Protein AF-A0A173SAL1-F1 (afdb_monomer_lite)

InterPro domains:
  IPR046678 Protein of unknown function DUF6548 [PF20185] (1-150)

Secondary structure (DSSP, 8-state):
--HHHHHHHHHHHHHHHHT-TTTHHHHHHHHHH-TTHHHHSTTHHHHHHHHHHHHHHHHHHHHSTT--HHHH--HHHHHHHHHHHHHHHTT-SHHHHHHHHHHT---S---------SS-----------TTTHHHHHHHHHHHHHHHHHHHHHT-

Organism: NCBI:txid360807

Foldseek 3Di:
DCLVVLVVLQQVVQCQVQVDPSRLVVVLVVLVVDPCLCVQAPCSVVLSVLSVVSVVLVCCCVPPPPNDCVPPPDPVNSVVSVVQSVCVVVLNHSVSSNVVRVVVDPDDDDDDDDPDDPDDDDPPDPPPPPPPPVVVVVVVVVVVVVVVVVVVVVVD

pLDDT: mean 82.86, std 22.63, range [28.7, 98.69]

Sequence (156 aa):
MEFMNAYKHLEKLCGDILNDERRISAYIDEMAKISDGSTKVHNWDNDLKKLKHYRWIRNQIVHEPDCQEENICHPDDVAWLNNFYSRIMNQTDPLALYLKSSKVNPLTKTQKESNYSPQRKKIHHKTKRSANFTLFFIILIVLIFVLLIATFLFQK

Radius of gyration: 22.05 Å; chains: 1; bounding box: 65×47×50 Å

Structure (mmCIF, N/CA/C/O backbone):
data_AF-A0A173SAL1-F1
#
_entry.id   AF-A0A173SAL1-F1
#
loop_
_atom_site.group_PDB
_atom_site.id
_atom_site.type_symbol
_atom_site.label_atom_id
_atom_site.label_alt_id
_atom_site.label_comp_id
_atom_site.label_asym_id
_atom_site.label_entity_id
_atom_site.label_seq_id
_atom_site.pdbx_PDB_ins_code
_atom_site.Cartn_x
_atom_site.Cartn_y
_atom_site.Cartn_z
_atom_site.occupancy
_atom_site.B_iso_or_equiv
_atom_site.auth_seq_id
_atom_site.auth_comp_id
_atom_site.auth_asym_id
_atom_site.auth_atom_id
_atom_site.pdbx_PDB_model_num
ATOM 1 N N . MET A 1 1 ? -7.807 12.828 12.375 1.00 67.31 1 MET A N 1
ATOM 2 C CA . MET A 1 1 ? -6.613 12.411 11.596 1.00 67.31 1 MET A CA 1
ATOM 3 C C . MET A 1 1 ? -7.092 11.834 10.251 1.00 67.31 1 MET A C 1
ATOM 5 O O . MET A 1 1 ? -8.294 11.657 10.126 1.00 67.31 1 MET A O 1
ATOM 9 N N . GLU A 1 2 ? -6.249 11.634 9.222 1.00 93.25 2 GLU A N 1
ATOM 10 C CA . GLU A 1 2 ? -6.698 11.188 7.868 1.00 93.25 2 GLU A CA 1
ATOM 11 C C . GLU A 1 2 ? -6.045 9.874 7.380 1.00 93.25 2 GLU A C 1
ATOM 13 O O . GLU A 1 2 ? -5.957 9.599 6.177 1.00 93.25 2 GLU A O 1
ATOM 18 N N . PHE A 1 3 ? -5.572 9.039 8.305 1.00 96.81 3 PHE A N 1
ATOM 19 C CA . PHE A 1 3 ? -4.845 7.813 7.988 1.00 96.81 3 PHE A CA 1
ATOM 20 C C . PHE A 1 3 ? -5.694 6.826 7.189 1.00 96.81 3 PHE A C 1
ATOM 22 O O . PHE A 1 3 ? -5.251 6.363 6.135 1.00 96.81 3 PHE A O 1
ATOM 29 N N . MET A 1 4 ? -6.920 6.513 7.631 1.00 96.88 4 MET A N 1
ATOM 30 C CA . MET A 1 4 ? -7.734 5.515 6.923 1.00 96.88 4 MET A CA 1
ATOM 31 C C . MET A 1 4 ? -8.123 5.988 5.529 1.00 96.88 4 MET A C 1
ATOM 33 O O . MET A 1 4 ? -8.268 5.165 4.624 1.00 96.88 4 MET A O 1
ATOM 37 N N . ASN A 1 5 ? -8.283 7.297 5.336 1.00 97.19 5 ASN A N 1
ATOM 38 C CA . ASN A 1 5 ? -8.572 7.863 4.026 1.00 97.19 5 ASN A CA 1
ATOM 39 C C . ASN A 1 5 ? -7.379 7.683 3.071 1.00 97.19 5 ASN A C 1
ATOM 41 O O . ASN A 1 5 ? -7.526 7.089 2.000 1.00 97.19 5 ASN A O 1
ATOM 45 N N . ALA A 1 6 ? -6.178 8.092 3.497 1.00 98.06 6 ALA A N 1
ATOM 46 C CA . ALA A 1 6 ? -4.947 7.896 2.729 1.00 98.06 6 ALA A CA 1
ATOM 47 C C . ALA A 1 6 ? -4.673 6.406 2.450 1.00 98.06 6 ALA A C 1
ATOM 49 O O . ALA A 1 6 ? -4.352 6.021 1.322 1.00 98.06 6 ALA A O 1
ATOM 50 N N . TYR A 1 7 ? -4.882 5.542 3.450 1.00 98.25 7 TYR A N 1
ATOM 51 C CA . TYR A 1 7 ? -4.727 4.098 3.306 1.00 98.25 7 TYR A CA 1
ATOM 52 C C . TYR A 1 7 ? -5.702 3.525 2.275 1.00 98.25 7 TYR A C 1
ATOM 54 O O . TYR A 1 7 ? -5.285 2.754 1.415 1.00 98.25 7 TYR A O 1
ATOM 62 N N . LYS A 1 8 ? -6.988 3.905 2.310 1.00 97.88 8 LYS A N 1
ATOM 63 C CA . LYS A 1 8 ? -7.999 3.444 1.340 1.00 97.88 8 LYS A CA 1
ATOM 64 C C . LYS A 1 8 ? -7.662 3.870 -0.087 1.00 97.88 8 LYS A C 1
ATOM 66 O O . LYS A 1 8 ? -7.853 3.078 -1.009 1.00 97.88 8 LYS A O 1
ATOM 71 N N . HIS A 1 9 ? -7.141 5.082 -0.280 1.00 98.19 9 HIS A N 1
ATOM 72 C CA . HIS A 1 9 ? -6.678 5.534 -1.594 1.00 98.19 9 HIS A CA 1
ATOM 73 C C . HIS A 1 9 ? -5.518 4.683 -2.114 1.00 98.19 9 HIS A C 1
ATOM 75 O O . HIS A 1 9 ? -5.569 4.214 -3.253 1.00 98.19 9 HIS A O 1
ATOM 81 N N . LEU A 1 10 ? -4.512 4.420 -1.273 1.00 98.50 10 LEU A N 1
ATOM 82 C CA . LEU A 1 10 ? -3.407 3.533 -1.629 1.00 98.50 10 LEU A CA 1
ATOM 83 C C . LEU A 1 10 ? -3.884 2.097 -1.889 1.00 98.50 10 LEU A C 1
ATOM 85 O O . LEU A 1 10 ? -3.482 1.480 -2.871 1.00 98.50 10 LEU A O 1
ATOM 89 N N . GLU A 1 11 ? -4.770 1.573 -1.043 1.00 98.00 11 GLU A N 1
ATOM 90 C CA . GLU A 1 11 ? -5.328 0.230 -1.172 1.00 98.00 11 GLU A CA 1
ATOM 91 C C . GLU A 1 11 ?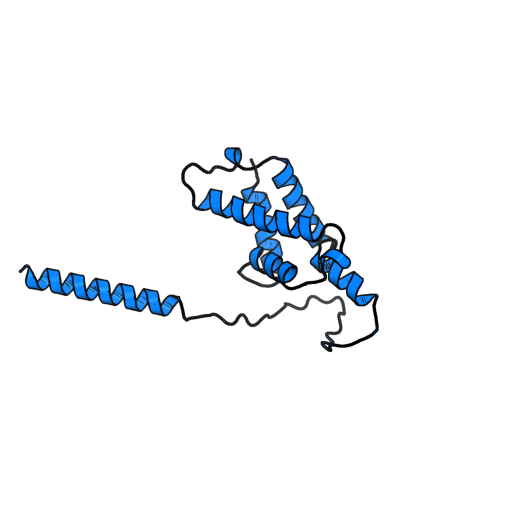 -6.063 0.075 -2.512 1.00 98.00 11 GLU A C 1
ATOM 93 O O . GLU A 1 11 ? -5.801 -0.870 -3.257 1.00 98.00 11 GLU A O 1
ATOM 98 N N . LYS A 1 12 ? -6.923 1.034 -2.864 1.00 98.12 12 LYS A N 1
ATOM 99 C CA . LYS A 1 12 ? -7.614 1.050 -4.156 1.00 98.12 12 LYS A CA 1
ATOM 100 C C . LYS A 1 12 ? -6.624 1.056 -5.323 1.00 98.12 12 LYS A C 1
ATOM 102 O O . LYS A 1 12 ? -6.744 0.209 -6.204 1.00 98.12 12 LYS A O 1
ATOM 107 N N . LEU A 1 13 ? -5.622 1.939 -5.294 1.00 98.06 13 LEU A N 1
ATOM 108 C CA . LEU A 1 13 ? -4.607 2.023 -6.347 1.00 98.06 13 LEU A CA 1
ATOM 109 C C . LEU A 1 13 ? -3.856 0.695 -6.523 1.00 98.06 13 LEU A C 1
ATOM 111 O O . LEU A 1 13 ? -3.721 0.216 -7.646 1.00 98.06 13 LEU A O 1
ATOM 115 N N . CYS A 1 14 ? -3.417 0.064 -5.431 1.00 97.50 14 CYS A N 1
ATOM 116 C CA . CYS A 1 14 ? -2.764 -1.246 -5.479 1.00 97.50 14 CYS A CA 1
ATOM 117 C C . CYS A 1 14 ? -3.666 -2.323 -6.105 1.00 97.50 14 CYS A C 1
ATOM 119 O O . CYS A 1 14 ? -3.189 -3.158 -6.873 1.00 97.50 14 CYS A O 1
ATOM 121 N N . GLY A 1 15 ? -4.967 -2.296 -5.800 1.00 94.75 15 GLY A N 1
ATOM 122 C CA . GLY A 1 15 ? -5.952 -3.172 -6.435 1.00 94.75 15 GLY A CA 1
ATOM 123 C C . GLY A 1 15 ? -6.063 -2.947 -7.936 1.00 94.75 15 GLY A C 1
ATOM 124 O O . GLY A 1 15 ? -6.023 -3.907 -8.699 1.00 94.75 15 GLY A O 1
ATOM 125 N N . ASP A 1 16 ? -6.146 -1.686 -8.354 1.00 96.56 16 ASP A N 1
ATOM 126 C CA . ASP A 1 16 ? -6.320 -1.307 -9.755 1.00 96.56 16 ASP A CA 1
ATOM 127 C C . ASP A 1 16 ? -5.084 -1.658 -10.605 1.00 96.56 16 ASP A C 1
ATOM 129 O O . ASP A 1 16 ? -5.225 -2.186 -11.711 1.00 96.56 16 ASP A O 1
ATOM 133 N N . ILE A 1 17 ? -3.867 -1.411 -10.100 1.00 96.00 17 ILE A N 1
ATOM 134 C CA . ILE A 1 17 ? -2.626 -1.674 -10.856 1.00 96.00 17 ILE A CA 1
ATOM 135 C C . ILE A 1 17 ? -2.295 -3.168 -10.956 1.00 96.00 17 ILE A C 1
ATOM 137 O O . ILE A 1 17 ? -1.751 -3.598 -11.973 1.00 96.00 17 ILE A O 1
ATOM 141 N N . LEU A 1 18 ? -2.611 -3.960 -9.924 1.00 93.69 18 LEU A N 1
ATOM 142 C CA . LEU A 1 18 ? -2.353 -5.407 -9.907 1.00 93.69 18 LEU A CA 1
ATOM 143 C C . LEU A 1 18 ? -3.540 -6.223 -10.425 1.00 93.69 18 LEU A C 1
ATOM 145 O O . LEU A 1 18 ? -3.379 -7.408 -10.718 1.00 93.69 18 LEU A O 1
ATOM 149 N N . ASN A 1 19 ? -4.715 -5.596 -10.546 1.00 95.00 19 ASN A N 1
ATOM 150 C CA . ASN A 1 19 ? -5.990 -6.259 -10.799 1.00 95.00 19 ASN A CA 1
ATOM 151 C C . ASN A 1 19 ? -6.233 -7.423 -9.812 1.00 95.00 19 ASN A C 1
ATOM 153 O O . ASN A 1 19 ? -6.581 -8.536 -10.210 1.00 95.00 19 ASN A O 1
ATOM 157 N N . ASP A 1 20 ? -5.996 -7.170 -8.519 1.00 94.62 20 ASP A N 1
ATOM 158 C CA . ASP A 1 20 ? -6.111 -8.151 -7.431 1.00 94.62 20 ASP A CA 1
ATOM 159 C C . ASP A 1 20 ? -6.960 -7.581 -6.279 1.00 94.62 20 ASP A C 1
ATOM 161 O O . ASP A 1 20 ? -6.658 -6.528 -5.712 1.00 94.62 20 ASP A O 1
ATOM 165 N N . GLU A 1 21 ? -8.021 -8.298 -5.900 1.00 94.62 21 GLU A N 1
ATOM 166 C CA . GLU A 1 21 ? -8.955 -7.910 -4.830 1.00 94.62 21 GLU A CA 1
ATOM 167 C C . GLU A 1 21 ? -8.312 -7.864 -3.438 1.00 94.62 21 GLU A C 1
ATOM 169 O O . GLU A 1 21 ? -8.833 -7.208 -2.536 1.00 94.62 21 GLU A O 1
ATOM 174 N N . ARG A 1 22 ? -7.158 -8.516 -3.251 1.00 95.62 22 ARG A N 1
ATOM 175 C CA . ARG A 1 22 ? -6.363 -8.424 -2.017 1.00 95.62 22 ARG A CA 1
ATOM 176 C C . ARG A 1 22 ? -5.611 -7.090 -1.923 1.00 95.62 22 ARG A C 1
ATOM 178 O O . ARG A 1 22 ? -5.081 -6.765 -0.857 1.00 95.62 22 ARG A O 1
ATOM 185 N N . ARG A 1 23 ? -5.582 -6.308 -3.012 1.00 97.38 23 ARG A N 1
ATOM 186 C CA . ARG A 1 23 ? -5.133 -4.910 -3.068 1.00 97.38 23 ARG A CA 1
ATOM 187 C C . ARG A 1 23 ? -3.723 -4.708 -2.507 1.00 97.38 23 ARG A C 1
ATOM 189 O O . ARG A 1 23 ? -2.772 -5.311 -2.992 1.00 97.38 23 ARG A O 1
ATOM 196 N N . ILE A 1 24 ? -3.563 -3.895 -1.461 1.00 97.81 24 ILE A N 1
ATOM 197 C CA . ILE A 1 24 ? -2.268 -3.652 -0.812 1.00 97.81 24 ILE A CA 1
ATOM 198 C C . ILE A 1 24 ? -1.623 -4.941 -0.285 1.00 97.81 24 ILE A C 1
ATOM 200 O O . ILE A 1 24 ? -0.401 -5.045 -0.276 1.00 97.81 24 ILE A O 1
ATOM 204 N N . SER A 1 25 ? -2.411 -5.960 0.085 1.00 98.25 25 SER A N 1
ATOM 205 C CA . SER A 1 25 ? -1.850 -7.263 0.458 1.00 98.25 25 SER A CA 1
ATOM 206 C C . SER A 1 25 ? -1.222 -7.974 -0.735 1.00 98.25 25 SER A C 1
ATOM 208 O O . SER A 1 25 ? -0.161 -8.560 -0.575 1.00 98.25 25 SER A O 1
ATOM 210 N N . ALA A 1 26 ? -1.814 -7.871 -1.930 1.00 98.12 26 ALA A N 1
ATOM 211 C CA . ALA A 1 26 ? -1.189 -8.393 -3.142 1.00 98.12 26 ALA A CA 1
ATOM 212 C C . ALA A 1 26 ? 0.127 -7.664 -3.442 1.00 98.12 26 ALA A C 1
ATOM 214 O O . ALA A 1 26 ? 1.122 -8.309 -3.743 1.00 98.12 26 ALA A O 1
ATOM 215 N N . TYR A 1 27 ? 0.162 -6.340 -3.270 1.00 98.56 27 TYR A N 1
ATOM 216 C CA . TYR A 1 27 ? 1.387 -5.556 -3.453 1.00 98.56 27 TYR A CA 1
ATOM 217 C C . TYR A 1 27 ? 2.497 -5.976 -2.473 1.00 98.56 27 TYR A C 1
ATOM 219 O O . TYR A 1 27 ? 3.635 -6.208 -2.881 1.00 98.56 27 TYR A O 1
ATOM 227 N N . ILE A 1 28 ? 2.159 -6.137 -1.187 1.00 98.69 28 ILE A N 1
ATOM 228 C CA . ILE A 1 28 ? 3.080 -6.651 -0.159 1.00 98.69 28 ILE A CA 1
ATOM 229 C C . ILE A 1 28 ? 3.593 -8.045 -0.533 1.00 98.69 28 ILE A C 1
ATOM 231 O O . ILE A 1 28 ? 4.783 -8.310 -0.370 1.00 98.69 28 ILE A O 1
ATOM 235 N N . ASP A 1 29 ? 2.723 -8.928 -1.026 1.00 98.50 29 ASP A N 1
ATOM 236 C CA . ASP A 1 29 ? 3.108 -10.282 -1.427 1.00 98.50 29 ASP A CA 1
ATOM 237 C C . ASP A 1 29 ? 4.059 -10.270 -2.630 1.00 98.50 29 ASP A C 1
ATOM 239 O O . ASP A 1 29 ? 5.032 -11.019 -2.633 1.00 98.50 29 ASP A O 1
ATOM 243 N N . GLU A 1 30 ? 3.821 -9.423 -3.636 1.00 98.19 30 GLU A N 1
ATOM 244 C CA . GLU A 1 30 ? 4.730 -9.278 -4.781 1.00 98.19 30 GLU A CA 1
ATOM 245 C C . GLU A 1 30 ? 6.114 -8.784 -4.344 1.00 98.19 30 GLU A C 1
ATOM 247 O O . GLU A 1 30 ? 7.121 -9.354 -4.761 1.00 98.19 30 GLU A O 1
ATOM 252 N N . MET A 1 31 ? 6.187 -7.804 -3.435 1.00 98.25 31 MET A N 1
ATOM 253 C CA . MET A 1 31 ? 7.468 -7.403 -2.843 1.00 98.25 31 MET A CA 1
ATOM 254 C C . MET A 1 31 ? 8.111 -8.545 -2.041 1.00 98.25 31 MET A C 1
ATOM 256 O O . MET A 1 31 ? 9.305 -8.798 -2.149 1.00 98.25 31 MET A O 1
ATOM 260 N N . ALA A 1 32 ? 7.338 -9.271 -1.234 1.00 97.56 32 ALA A N 1
ATOM 261 C CA . ALA A 1 32 ? 7.874 -10.336 -0.388 1.00 97.56 32 ALA A CA 1
ATOM 262 C C . ALA A 1 32 ? 8.384 -11.556 -1.181 1.00 97.56 32 ALA A C 1
ATOM 264 O O . ALA A 1 32 ? 9.236 -12.287 -0.682 1.00 97.56 32 ALA A O 1
ATOM 265 N N . LYS A 1 33 ? 7.882 -11.786 -2.401 1.00 97.19 33 LYS A N 1
ATOM 266 C CA . LYS A 1 33 ? 8.338 -12.871 -3.291 1.00 97.19 33 LYS A CA 1
ATOM 267 C C . LYS A 1 33 ? 9.718 -12.620 -3.899 1.00 97.19 33 LYS A C 1
ATOM 269 O O . LYS A 1 33 ? 10.354 -13.567 -4.355 1.00 97.19 33 LYS A O 1
ATOM 274 N N . ILE A 1 34 ? 10.164 -11.368 -3.949 1.00 96.56 34 ILE A N 1
ATOM 275 C CA . ILE A 1 34 ? 11.418 -10.979 -4.593 1.00 96.56 34 ILE A CA 1
ATOM 276 C C . ILE A 1 34 ? 12.534 -10.997 -3.544 1.00 96.56 34 ILE A C 1
ATOM 278 O O . ILE A 1 34 ? 12.663 -10.085 -2.728 1.00 96.56 34 ILE A O 1
ATOM 282 N N . SER A 1 35 ? 13.350 -12.051 -3.567 1.00 94.31 35 SER A N 1
ATOM 283 C CA . SER A 1 35 ? 14.394 -12.292 -2.560 1.00 94.31 35 SER A CA 1
ATOM 284 C C . SER A 1 35 ? 15.575 -11.323 -2.635 1.00 94.31 35 SER A C 1
ATOM 286 O O . SER A 1 35 ? 16.228 -11.077 -1.628 1.00 94.31 35 SER A O 1
ATOM 288 N N . ASP A 1 36 ? 15.867 -10.776 -3.814 1.00 95.19 36 ASP A N 1
ATOM 289 C CA . ASP A 1 36 ? 16.983 -9.859 -4.072 1.00 95.19 36 ASP A CA 1
ATOM 290 C C . ASP A 1 36 ? 16.520 -8.396 -4.226 1.00 95.19 36 ASP A C 1
ATOM 292 O O . ASP A 1 36 ? 17.214 -7.566 -4.808 1.00 95.19 36 ASP A O 1
ATOM 296 N N . GLY A 1 37 ? 15.331 -8.055 -3.721 1.00 96.19 37 GLY A N 1
ATOM 297 C CA . GLY A 1 37 ? 14.768 -6.711 -3.862 1.00 96.19 37 GLY A CA 1
ATOM 298 C C . GLY A 1 37 ? 15.632 -5.635 -3.202 1.00 96.19 37 GLY A C 1
ATOM 299 O O . GLY A 1 37 ? 15.917 -4.602 -3.811 1.00 96.19 37 GLY A O 1
ATOM 300 N N . SER A 1 38 ? 16.129 -5.916 -1.996 1.00 96.50 38 SER A N 1
ATOM 301 C CA . SER A 1 38 ? 16.968 -5.002 -1.213 1.00 96.50 38 SER A CA 1
ATOM 302 C C . SER A 1 38 ? 18.362 -4.774 -1.792 1.00 96.50 38 SER A C 1
ATOM 304 O O . SER A 1 38 ? 18.961 -3.733 -1.535 1.00 96.50 38 SER A O 1
ATOM 306 N N . THR A 1 39 ? 18.870 -5.693 -2.618 1.00 96.31 39 THR A N 1
ATOM 307 C CA . THR A 1 39 ? 20.167 -5.518 -3.288 1.00 96.31 39 THR A CA 1
ATOM 308 C C . THR A 1 39 ? 20.056 -4.633 -4.528 1.00 96.31 39 THR A C 1
ATOM 310 O O . THR A 1 39 ? 21.030 -3.990 -4.914 1.00 96.31 39 THR A O 1
ATOM 313 N N . LYS A 1 40 ? 18.870 -4.572 -5.150 1.00 95.06 40 LYS A N 1
ATOM 314 C CA . LYS A 1 40 ? 18.631 -3.847 -6.407 1.00 95.06 40 LYS A CA 1
ATOM 315 C C . LYS A 1 40 ? 17.903 -2.519 -6.247 1.00 95.06 40 LYS A C 1
ATOM 317 O O . LYS A 1 40 ? 17.961 -1.689 -7.154 1.00 95.06 40 LYS A O 1
ATOM 322 N N . VAL A 1 41 ? 17.171 -2.329 -5.154 1.00 96.94 41 VAL A N 1
ATOM 323 C CA . VAL A 1 41 ? 16.354 -1.138 -4.923 1.00 96.94 41 VAL A CA 1
ATOM 324 C C . VAL A 1 41 ? 16.613 -0.610 -3.525 1.00 96.94 41 VAL A C 1
ATOM 326 O O . VAL A 1 41 ? 16.407 -1.293 -2.522 1.00 96.94 41 VAL A O 1
ATOM 329 N N . HIS A 1 42 ? 17.032 0.650 -3.462 1.00 95.81 42 HIS A N 1
ATOM 330 C CA . HIS A 1 42 ? 17.221 1.337 -2.196 1.00 95.81 42 HIS A CA 1
ATOM 331 C C . HIS A 1 42 ? 15.908 1.402 -1.397 1.00 95.81 42 HIS A C 1
ATOM 333 O O . HIS A 1 42 ? 14.837 1.613 -1.964 1.00 95.81 42 HIS A O 1
ATOM 339 N N . ASN A 1 43 ? 16.006 1.260 -0.072 1.00 96.75 43 ASN A N 1
ATOM 340 C CA . ASN A 1 43 ? 14.890 1.358 0.876 1.00 96.75 43 ASN A CA 1
ATOM 341 C C . ASN A 1 43 ? 13.795 0.273 0.738 1.00 96.75 43 ASN A C 1
ATOM 343 O O . ASN A 1 43 ? 12.749 0.385 1.376 1.00 96.75 43 ASN A O 1
ATOM 347 N N . TRP A 1 44 ? 14.040 -0.796 -0.031 1.00 98.44 44 TRP A N 1
ATOM 348 C CA . TRP A 1 44 ? 13.093 -1.901 -0.244 1.00 98.44 44 TRP A CA 1
ATOM 349 C C . TRP A 1 44 ? 12.500 -2.463 1.055 1.00 98.44 44 TRP A C 1
ATOM 351 O O . TRP A 1 44 ? 11.281 -2.529 1.213 1.00 98.44 44 TRP A O 1
ATOM 361 N N . ASP A 1 45 ? 13.362 -2.843 2.003 1.00 98.25 45 ASP A N 1
ATOM 362 C CA . ASP A 1 45 ? 12.941 -3.495 3.247 1.00 98.25 45 ASP A CA 1
ATOM 363 C C . ASP A 1 45 ? 12.153 -2.553 4.154 1.00 98.25 45 ASP A C 1
ATOM 365 O O . ASP A 1 45 ? 11.195 -2.965 4.808 1.00 98.25 45 ASP A O 1
ATOM 369 N N . ASN A 1 46 ? 12.530 -1.275 4.177 1.00 98.38 46 ASN A N 1
ATOM 370 C CA . ASN A 1 46 ? 11.820 -0.261 4.942 1.00 98.38 46 ASN A CA 1
ATOM 371 C C . ASN A 1 46 ? 10.428 -0.008 4.353 1.00 98.38 46 ASN A C 1
ATOM 373 O O . ASN A 1 46 ? 9.452 0.010 5.101 1.00 98.38 46 ASN A O 1
ATOM 377 N N . ASP A 1 47 ? 10.318 0.097 3.024 1.00 98.56 47 ASP A N 1
ATOM 378 C CA . ASP A 1 47 ? 9.025 0.225 2.350 1.00 98.56 47 ASP A CA 1
ATOM 379 C C . ASP A 1 47 ? 8.134 -0.993 2.637 1.00 98.56 47 ASP A C 1
ATOM 381 O O . ASP A 1 47 ? 6.983 -0.843 3.053 1.00 98.56 47 ASP A O 1
ATOM 385 N N . LEU A 1 48 ? 8.679 -2.209 2.526 1.00 98.69 48 LEU A N 1
ATOM 386 C CA . LEU A 1 48 ? 7.950 -3.438 2.844 1.00 98.69 48 LEU A CA 1
ATOM 387 C C . LEU A 1 48 ? 7.505 -3.487 4.314 1.00 98.69 48 LEU A C 1
ATOM 389 O O . LEU A 1 48 ? 6.371 -3.876 4.614 1.00 98.69 48 LEU A O 1
ATOM 393 N N . LYS A 1 49 ? 8.384 -3.096 5.243 1.00 98.56 49 LYS A N 1
ATOM 394 C CA . LYS A 1 49 ? 8.090 -3.046 6.680 1.00 98.56 49 LYS A CA 1
ATOM 395 C C . LYS A 1 49 ? 6.978 -2.042 6.976 1.00 98.56 49 LYS A C 1
ATOM 397 O O . LYS A 1 49 ? 6.043 -2.383 7.698 1.00 98.56 49 LYS A O 1
ATOM 402 N N . LYS A 1 50 ? 7.046 -0.844 6.390 1.00 98.50 50 LYS A N 1
ATOM 403 C CA . LYS A 1 50 ? 6.027 0.202 6.525 1.00 98.50 50 LYS A CA 1
ATOM 404 C C . LYS A 1 50 ? 4.679 -0.249 5.968 1.00 98.50 50 LYS A C 1
ATOM 406 O O . LYS A 1 50 ? 3.686 -0.154 6.679 1.00 98.50 50 LYS A O 1
ATOM 411 N N . LEU A 1 51 ? 4.631 -0.862 4.783 1.00 98.69 51 LEU A N 1
ATOM 412 C CA . LEU A 1 51 ? 3.383 -1.408 4.229 1.00 98.69 51 LEU A CA 1
ATOM 413 C C 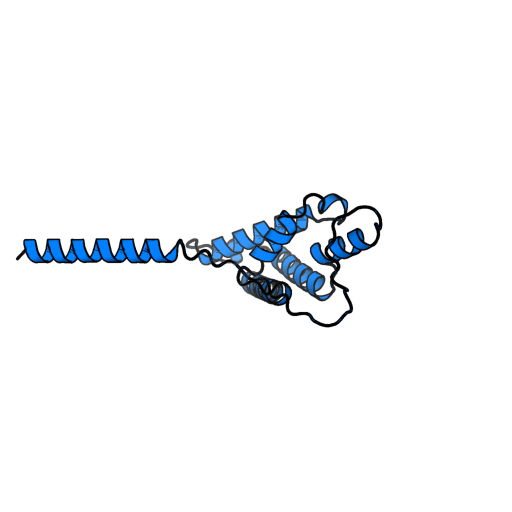. LEU A 1 51 ? 2.746 -2.473 5.135 1.00 98.69 51 LEU A C 1
ATOM 415 O O . LEU A 1 51 ? 1.539 -2.439 5.384 1.00 98.69 51 LEU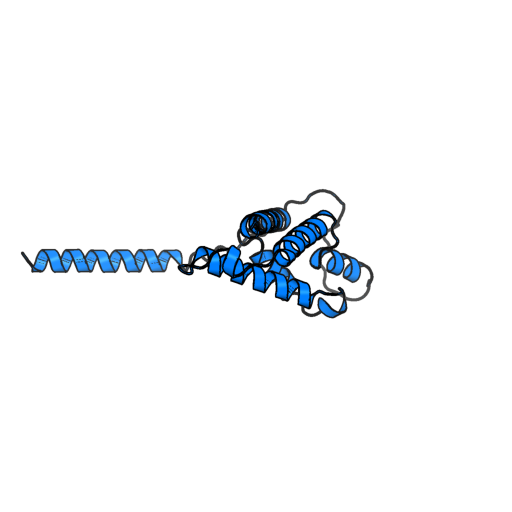 A O 1
ATOM 419 N N . LYS A 1 52 ? 3.548 -3.410 5.660 1.00 98.62 52 LYS A N 1
ATOM 420 C CA . LYS A 1 52 ? 3.068 -4.426 6.614 1.00 98.62 52 LYS A CA 1
ATOM 421 C C . LYS A 1 52 ? 2.532 -3.783 7.892 1.00 98.62 52 LYS A C 1
ATOM 423 O O . LYS A 1 52 ? 1.467 -4.178 8.361 1.00 98.62 52 LYS A O 1
ATOM 428 N N . HIS A 1 53 ? 3.248 -2.793 8.418 1.00 98.44 53 HIS A N 1
ATOM 429 C CA . HIS A 1 53 ? 2.845 -2.054 9.607 1.00 98.44 53 HIS A CA 1
ATOM 430 C C . HIS A 1 53 ? 1.536 -1.286 9.389 1.00 98.44 53 HIS A C 1
ATOM 432 O O . HIS A 1 53 ? 0.623 -1.420 10.192 1.00 98.44 53 HIS A O 1
ATOM 438 N N . TYR A 1 54 ? 1.374 -0.583 8.268 1.00 98.38 54 TYR A N 1
ATOM 439 C CA . TYR A 1 54 ? 0.138 0.147 7.976 1.00 98.38 54 TYR A CA 1
ATOM 440 C C . TYR A 1 54 ? -1.055 -0.766 7.721 1.00 98.38 54 TYR A C 1
ATOM 442 O O . TYR A 1 54 ? -2.172 -0.441 8.117 1.00 98.38 54 TYR A O 1
ATOM 450 N N . ARG A 1 55 ? -0.836 -1.950 7.136 1.00 98.31 55 ARG A N 1
ATOM 451 C CA . ARG A 1 55 ? -1.873 -2.989 7.088 1.00 98.31 55 ARG A CA 1
ATOM 452 C C . ARG A 1 55 ? -2.273 -3.460 8.485 1.00 98.31 55 ARG A C 1
ATOM 454 O O . ARG A 1 55 ? -3.456 -3.668 8.728 1.00 98.31 55 ARG A O 1
ATOM 461 N N . TRP A 1 56 ? -1.311 -3.617 9.392 1.00 97.62 56 TRP A N 1
ATOM 462 C CA . TRP A 1 56 ? -1.600 -3.945 10.785 1.00 97.62 56 TRP A CA 1
ATOM 463 C C . TRP A 1 56 ? -2.382 -2.820 11.484 1.00 97.62 56 TRP A C 1
ATOM 465 O O . TRP A 1 56 ? -3.440 -3.113 12.026 1.00 97.62 56 TRP A O 1
ATOM 475 N N . ILE A 1 57 ? -1.962 -1.553 11.367 1.00 96.38 57 ILE A N 1
ATOM 476 C CA . ILE A 1 57 ? -2.686 -0.383 11.908 1.00 96.38 57 ILE A CA 1
ATOM 477 C C . ILE A 1 57 ? -4.133 -0.361 11.407 1.00 96.38 57 ILE A C 1
ATOM 479 O O . ILE A 1 57 ? -5.065 -0.288 12.203 1.00 96.38 57 ILE A O 1
ATOM 483 N N . ARG A 1 58 ? -4.343 -0.510 10.092 1.00 96.81 58 ARG A N 1
ATOM 484 C CA . ARG A 1 58 ? -5.689 -0.574 9.509 1.00 96.81 58 ARG A CA 1
ATOM 485 C C . ARG A 1 58 ? -6.527 -1.696 10.123 1.00 96.81 58 ARG A C 1
ATOM 487 O O . ARG A 1 58 ? -7.720 -1.515 10.333 1.00 96.81 58 ARG A O 1
ATOM 494 N N . ASN A 1 59 ? -5.932 -2.858 10.382 1.00 96.25 59 ASN A N 1
ATOM 495 C CA . ASN A 1 59 ? -6.646 -3.965 11.012 1.00 96.25 59 ASN A CA 1
ATOM 496 C C . ASN A 1 59 ? -6.988 -3.666 12.475 1.00 96.25 59 ASN A C 1
ATOM 498 O O . ASN A 1 59 ? -8.073 -4.037 12.903 1.00 96.25 59 ASN A O 1
ATOM 502 N N . GLN A 1 60 ? -6.107 -2.988 13.213 1.00 96.25 60 GLN A N 1
ATOM 503 C CA . GLN A 1 60 ? -6.385 -2.566 14.587 1.00 96.25 60 GLN A CA 1
ATOM 504 C C . GLN A 1 60 ? -7.579 -1.610 14.636 1.00 96.25 60 GLN A C 1
ATOM 506 O O . GLN A 1 60 ? -8.541 -1.895 15.334 1.00 96.25 60 GLN A O 1
ATOM 511 N N . ILE A 1 61 ? -7.590 -0.568 13.798 1.00 94.25 61 ILE A N 1
ATOM 512 C CA . ILE A 1 61 ? -8.698 0.407 13.742 1.00 94.25 61 ILE A CA 1
ATOM 513 C C . ILE A 1 61 ? -10.036 -0.268 13.414 1.00 94.25 61 ILE A C 1
ATOM 515 O O . ILE A 1 61 ? -11.087 0.131 13.903 1.00 94.25 61 ILE A O 1
ATOM 519 N N . VAL A 1 62 ? -10.019 -1.277 12.540 1.00 93.81 62 VAL A N 1
ATOM 520 C CA . VAL A 1 62 ? -11.246 -1.937 12.074 1.00 93.81 62 VAL A CA 1
ATOM 521 C C . VAL A 1 62 ? -11.778 -2.972 13.068 1.00 93.81 62 VAL A C 1
ATOM 523 O O . VAL A 1 62 ? -12.985 -3.208 13.087 1.00 93.81 62 VAL A O 1
ATOM 526 N N . HIS A 1 63 ? -10.911 -3.629 13.838 1.00 92.81 63 HIS A N 1
ATOM 527 C CA . HIS A 1 63 ? -11.291 -4.811 14.616 1.00 92.81 63 HIS A CA 1
ATOM 528 C C . HIS A 1 63 ? -11.172 -4.646 16.130 1.00 92.81 63 HIS A C 1
ATOM 530 O O . HIS A 1 63 ? -11.904 -5.327 16.843 1.00 92.81 63 HIS A O 1
ATOM 536 N N . GLU A 1 64 ? -10.286 -3.780 16.621 1.00 92.94 64 GLU A N 1
ATOM 537 C CA . GLU A 1 64 ? -10.072 -3.618 18.057 1.00 92.94 64 GLU A CA 1
ATOM 538 C C . GLU A 1 64 ? -10.995 -2.536 18.640 1.00 92.94 64 GLU A C 1
ATOM 540 O O . GLU A 1 64 ? -11.056 -1.423 18.102 1.00 92.94 64 GLU A O 1
ATOM 545 N N . PRO A 1 65 ? -11.697 -2.819 19.754 1.00 87.81 65 PRO A N 1
ATOM 546 C CA . PRO A 1 65 ? -12.438 -1.807 20.499 1.00 87.81 65 PRO A CA 1
ATOM 547 C C . PRO A 1 65 ? -11.526 -0.645 20.917 1.00 87.81 65 PRO A C 1
ATOM 549 O O . PRO A 1 65 ? -10.350 -0.845 21.212 1.00 87.81 65 PRO A O 1
ATOM 552 N N . ASP A 1 66 ? -12.066 0.576 20.930 1.00 87.38 66 ASP A N 1
ATOM 553 C CA . ASP A 1 66 ? -11.378 1.805 21.370 1.00 87.38 66 ASP A CA 1
ATOM 554 C C . ASP A 1 66 ? -10.112 2.195 20.572 1.00 87.38 66 ASP A C 1
ATOM 556 O O . ASP A 1 66 ? -9.432 3.181 20.877 1.00 87.38 66 ASP A O 1
ATOM 560 N N . CYS A 1 67 ? -9.822 1.481 19.482 1.00 89.44 67 CYS A N 1
ATOM 561 C CA . CYS A 1 67 ? -8.693 1.754 18.607 1.00 89.44 67 CYS A CA 1
ATOM 562 C C . CYS A 1 67 ? -9.080 2.776 17.528 1.00 89.44 67 CYS A C 1
ATOM 564 O O . CYS A 1 67 ? -9.632 2.433 16.486 1.00 89.44 67 CYS A O 1
ATOM 566 N N . GLN A 1 68 ? -8.817 4.056 17.796 1.00 89.44 68 GLN A N 1
ATOM 567 C CA . GLN A 1 68 ? -9.071 5.153 16.857 1.00 89.44 68 GLN A CA 1
ATOM 568 C C . GLN A 1 68 ? -7.779 5.623 16.186 1.00 89.44 68 GLN A C 1
ATOM 570 O O . GLN A 1 68 ? -6.686 5.453 16.735 1.00 89.44 68 GLN A O 1
ATOM 575 N N . GLU A 1 69 ? -7.902 6.243 15.007 1.00 90.19 69 GLU A N 1
ATOM 576 C CA . GLU A 1 69 ? -6.760 6.782 14.254 1.00 90.19 69 GLU A CA 1
ATOM 577 C C . GLU A 1 69 ? -5.901 7.708 15.117 1.00 90.19 69 GLU A C 1
ATOM 579 O O . GLU A 1 69 ? -4.676 7.623 15.084 1.00 90.19 69 GLU A O 1
ATOM 584 N N . GLU A 1 70 ? -6.551 8.531 15.939 1.00 89.81 70 GLU A N 1
ATOM 585 C CA . GLU A 1 70 ? -5.921 9.523 16.805 1.00 89.81 70 GLU A CA 1
ATOM 586 C C . GLU A 1 70 ? -4.970 8.923 17.845 1.00 89.81 70 GLU A C 1
ATOM 588 O O . GLU A 1 70 ? -4.056 9.608 18.299 1.00 89.81 70 GLU A O 1
ATOM 593 N N . ASN A 1 71 ? -5.168 7.653 18.202 1.00 88.94 71 ASN A N 1
ATOM 594 C CA . ASN A 1 71 ? -4.419 6.994 19.267 1.00 88.94 71 ASN A CA 1
ATOM 595 C C . ASN A 1 71 ? -3.181 6.251 18.751 1.00 88.94 71 ASN A C 1
ATOM 597 O O . ASN A 1 71 ? -2.255 6.004 19.521 1.00 88.94 71 ASN A O 1
ATOM 601 N N . ILE A 1 72 ? -3.170 5.847 17.476 1.00 91.69 72 ILE A N 1
ATOM 602 C CA . ILE A 1 72 ? -2.171 4.901 16.946 1.00 91.69 72 ILE A CA 1
ATOM 603 C C . ILE A 1 72 ? -1.460 5.377 15.677 1.00 91.69 72 ILE A C 1
ATOM 605 O O . ILE A 1 72 ? -0.516 4.722 15.238 1.00 91.69 72 ILE A O 1
ATOM 609 N N . CYS A 1 73 ? -1.914 6.474 15.067 1.00 92.94 73 CYS A N 1
ATOM 610 C CA . CYS A 1 73 ? -1.316 7.038 13.860 1.00 92.94 73 CYS A CA 1
ATOM 611 C C . CYS A 1 73 ? -0.605 8.358 14.176 1.00 92.94 73 CYS A C 1
ATOM 613 O O . CYS A 1 73 ? -1.037 9.131 15.029 1.00 92.94 73 CYS A O 1
ATOM 615 N N . HIS A 1 74 ? 0.467 8.646 13.441 1.00 93.19 74 HIS A N 1
ATOM 616 C CA . HIS A 1 74 ? 1.144 9.940 13.441 1.00 93.19 74 HIS A CA 1
ATOM 617 C C . HIS A 1 74 ? 0.886 10.673 12.109 1.00 93.19 74 HIS A C 1
ATOM 619 O O . HIS A 1 74 ? 0.713 10.019 11.075 1.00 93.19 74 HIS A O 1
ATOM 625 N N . PRO A 1 75 ? 0.909 12.020 12.058 1.00 93.06 75 PRO A N 1
ATOM 626 C CA . PRO A 1 75 ? 0.844 12.758 10.792 1.00 93.06 75 PRO A CA 1
ATOM 627 C C . PRO A 1 75 ? 1.859 12.286 9.734 1.00 93.06 75 PRO A C 1
ATOM 629 O O . PRO A 1 75 ? 1.542 12.246 8.543 1.00 93.06 75 PRO A O 1
ATOM 632 N N . ASP A 1 76 ? 3.042 11.843 10.166 1.00 96.12 76 ASP A N 1
ATOM 633 C CA . ASP A 1 76 ? 4.072 11.290 9.274 1.00 96.12 76 ASP A CA 1
ATOM 634 C C . ASP A 1 76 ? 3.640 9.991 8.583 1.00 96.12 76 ASP A C 1
ATOM 636 O O . ASP A 1 76 ? 4.116 9.687 7.490 1.00 96.12 76 ASP A O 1
ATOM 640 N N . ASP A 1 77 ? 2.719 9.227 9.174 1.00 97.12 77 ASP A N 1
ATOM 641 C CA . ASP A 1 77 ? 2.189 8.010 8.559 1.00 97.12 77 ASP A CA 1
ATOM 642 C C . ASP A 1 77 ? 1.290 8.338 7.369 1.00 97.12 77 ASP A C 1
ATOM 644 O O . ASP A 1 77 ? 1.385 7.705 6.315 1.00 97.12 77 ASP A O 1
ATOM 648 N N . VAL A 1 78 ? 0.468 9.382 7.503 1.00 97.19 78 VAL A N 1
ATOM 649 C CA . VAL A 1 78 ? -0.357 9.909 6.408 1.00 97.19 78 VAL A CA 1
ATOM 650 C C . VAL A 1 78 ? 0.539 10.448 5.292 1.00 97.19 78 VAL A C 1
ATOM 652 O O . VAL A 1 78 ? 0.335 10.130 4.118 1.00 97.19 78 VAL A O 1
ATOM 655 N N . ALA A 1 79 ? 1.574 11.215 5.653 1.00 97.75 79 ALA A N 1
ATOM 656 C CA . ALA A 1 79 ? 2.551 11.732 4.699 1.00 97.75 79 ALA A CA 1
ATOM 657 C C . ALA A 1 79 ? 3.278 10.598 3.959 1.00 97.75 79 ALA A C 1
ATOM 659 O O . ALA A 1 79 ? 3.433 10.658 2.736 1.00 97.75 79 ALA A O 1
ATOM 660 N N . TRP A 1 80 ? 3.661 9.535 4.672 1.00 98.56 80 TRP A N 1
ATOM 661 C CA . TRP A 1 80 ? 4.294 8.364 4.075 1.00 98.56 80 TRP A CA 1
ATOM 662 C C . TRP A 1 80 ? 3.361 7.654 3.087 1.00 98.56 80 TRP A C 1
ATOM 664 O O . TRP A 1 80 ? 3.776 7.367 1.964 1.00 98.56 80 TRP A O 1
ATOM 674 N N . LEU A 1 81 ? 2.094 7.416 3.452 1.00 98.56 81 LEU A N 1
ATOM 675 C CA . LEU A 1 81 ? 1.110 6.767 2.573 1.00 98.56 81 LEU A CA 1
ATOM 676 C C . LEU A 1 81 ? 0.870 7.570 1.289 1.00 98.56 81 LEU A C 1
ATOM 678 O O . LEU A 1 81 ? 0.883 7.004 0.194 1.00 98.56 81 LEU A O 1
ATOM 682 N N . ASN A 1 82 ? 0.714 8.889 1.409 1.00 98.38 82 ASN A N 1
ATOM 683 C CA . ASN A 1 82 ? 0.528 9.785 0.266 1.00 98.38 82 ASN A CA 1
ATOM 684 C C . ASN A 1 82 ? 1.780 9.856 -0.623 1.00 98.38 82 ASN A C 1
ATOM 686 O O . ASN A 1 82 ? 1.683 9.881 -1.857 1.00 98.38 82 ASN A O 1
ATOM 690 N N . ASN A 1 83 ? 2.971 9.845 -0.019 1.00 98.56 83 ASN A N 1
ATOM 691 C CA . ASN A 1 83 ? 4.225 9.763 -0.760 1.00 98.56 83 ASN A CA 1
ATOM 692 C C . ASN A 1 83 ? 4.332 8.435 -1.522 1.00 98.56 83 ASN A C 1
ATOM 694 O O . ASN A 1 83 ? 4.645 8.440 -2.712 1.00 98.56 83 ASN A O 1
ATOM 698 N N . PHE A 1 84 ? 4.014 7.312 -0.875 1.00 98.69 84 PHE A N 1
ATOM 699 C CA . PHE A 1 84 ? 4.060 5.994 -1.500 1.00 98.69 84 PHE A CA 1
ATOM 700 C C . PHE A 1 84 ? 3.052 5.875 -2.652 1.00 98.69 84 PHE A C 1
ATOM 702 O O . PHE A 1 84 ? 3.406 5.412 -3.735 1.00 98.69 84 PHE A O 1
ATOM 709 N N . TYR A 1 85 ? 1.832 6.393 -2.470 1.00 98.62 85 TYR A N 1
ATOM 710 C CA . TYR A 1 85 ? 0.843 6.539 -3.543 1.00 98.62 85 TYR A CA 1
ATOM 711 C C . TYR A 1 85 ? 1.425 7.299 -4.744 1.00 98.62 85 TYR A C 1
ATOM 713 O O . TYR A 1 85 ? 1.360 6.836 -5.884 1.00 98.62 85 TYR A O 1
ATOM 721 N N . SER A 1 86 ? 2.053 8.450 -4.489 1.00 98.62 86 SER A N 1
ATOM 722 C CA . SER A 1 86 ? 2.662 9.276 -5.538 1.00 98.62 86 SER A CA 1
ATOM 723 C C . SER A 1 86 ? 3.814 8.555 -6.241 1.00 98.62 86 SER A C 1
ATOM 725 O O . SER A 1 86 ? 3.959 8.660 -7.457 1.00 98.62 86 SER A O 1
ATOM 727 N N . ARG A 1 87 ? 4.617 7.776 -5.505 1.00 98.56 87 ARG A N 1
ATOM 728 C CA . ARG A 1 87 ? 5.687 6.947 -6.077 1.00 98.56 87 ARG A CA 1
ATOM 729 C C . ARG A 1 87 ? 5.143 5.881 -7.024 1.00 98.56 87 ARG A C 1
ATOM 731 O O . ARG A 1 87 ? 5.713 5.711 -8.097 1.00 98.56 87 ARG A O 1
ATOM 738 N N . ILE A 1 88 ? 4.023 5.233 -6.695 1.00 98.19 88 ILE A N 1
ATOM 739 C CA . ILE A 1 88 ? 3.362 4.282 -7.607 1.00 98.19 88 ILE A CA 1
ATOM 740 C C . ILE A 1 88 ? 2.903 4.995 -8.883 1.00 98.19 88 ILE A C 1
ATOM 742 O O . ILE A 1 88 ? 3.199 4.542 -9.988 1.00 98.19 88 ILE A O 1
ATOM 746 N N . MET A 1 89 ? 2.223 6.139 -8.747 1.00 97.81 89 MET A N 1
ATOM 747 C CA . MET A 1 89 ? 1.748 6.916 -9.901 1.00 97.81 89 MET A CA 1
ATOM 748 C C . MET A 1 89 ? 2.895 7.349 -10.823 1.00 97.81 89 MET A C 1
ATOM 750 O O . MET A 1 89 ? 2.754 7.322 -12.045 1.00 97.81 89 MET A O 1
ATOM 754 N N . ASN A 1 90 ? 4.047 7.684 -10.239 1.00 97.69 90 ASN A N 1
ATOM 755 C CA . ASN A 1 90 ? 5.246 8.105 -10.959 1.00 97.69 90 ASN A CA 1
ATOM 756 C C . ASN A 1 90 ? 6.176 6.941 -11.352 1.00 97.69 90 ASN A C 1
ATOM 758 O O . ASN A 1 90 ? 7.248 7.176 -11.912 1.00 97.69 90 ASN A O 1
ATOM 762 N N . GLN A 1 91 ? 5.796 5.688 -11.074 1.00 97.12 91 GLN A N 1
ATOM 763 C CA . GLN A 1 91 ? 6.613 4.492 -11.321 1.00 97.12 91 GLN A CA 1
ATOM 764 C C . GLN A 1 91 ? 8.021 4.578 -10.695 1.00 97.12 91 GLN A C 1
ATOM 766 O O . GLN A 1 91 ? 9.022 4.156 -11.291 1.00 97.12 91 GLN A O 1
ATOM 771 N N . THR A 1 92 ? 8.101 5.169 -9.506 1.00 97.62 92 THR A N 1
ATOM 772 C CA . THR A 1 92 ? 9.285 5.243 -8.633 1.00 97.62 92 THR A CA 1
ATOM 773 C C . THR A 1 92 ? 9.074 4.463 -7.328 1.00 97.62 92 THR A C 1
ATOM 775 O O . THR A 1 92 ? 9.816 4.617 -6.352 1.00 97.62 92 THR A O 1
ATOM 778 N N . ASP A 1 93 ? 8.046 3.615 -7.290 1.00 98.38 93 ASP A N 1
ATOM 779 C CA . ASP A 1 93 ? 7.806 2.642 -6.232 1.00 98.38 93 ASP A CA 1
ATOM 780 C C . ASP A 1 93 ? 8.767 1.440 -6.338 1.00 98.38 93 ASP A C 1
ATOM 782 O O . ASP A 1 93 ? 9.390 1.231 -7.387 1.00 98.38 93 ASP A O 1
ATOM 786 N N . PRO A 1 94 ? 8.908 0.632 -5.271 1.00 98.31 94 PRO A N 1
ATOM 787 C CA . PRO A 1 94 ? 9.864 -0.469 -5.240 1.00 98.31 94 PRO A CA 1
ATOM 788 C C . PRO A 1 94 ? 9.733 -1.456 -6.402 1.00 98.31 94 PRO A C 1
ATOM 790 O O . PRO A 1 94 ? 10.738 -1.772 -7.041 1.00 98.31 94 PRO A O 1
ATOM 793 N N . LEU A 1 95 ? 8.515 -1.908 -6.722 1.00 98.06 95 LEU A N 1
ATOM 794 C CA . LEU A 1 95 ? 8.299 -2.880 -7.797 1.00 98.06 95 LEU A CA 1
ATOM 795 C C . LEU A 1 95 ? 8.695 -2.297 -9.160 1.00 98.06 95 LEU A C 1
ATOM 797 O O . LEU A 1 95 ? 9.385 -2.960 -9.937 1.00 98.06 95 LEU A O 1
ATOM 801 N N . ALA A 1 96 ? 8.335 -1.042 -9.443 1.00 97.19 96 ALA A N 1
ATOM 802 C CA . ALA A 1 96 ? 8.736 -0.382 -10.683 1.00 97.19 96 ALA A CA 1
ATOM 803 C C . ALA A 1 96 ? 10.257 -0.186 -10.787 1.00 97.19 96 ALA A C 1
ATOM 805 O O . ALA A 1 96 ? 10.838 -0.429 -11.850 1.00 97.19 96 ALA A O 1
ATOM 806 N N . LEU A 1 97 ? 10.918 0.220 -9.698 1.00 97.25 97 LEU A N 1
ATOM 807 C CA . LEU A 1 97 ? 12.375 0.372 -9.658 1.00 97.25 97 LEU A CA 1
ATOM 808 C C . LEU A 1 97 ? 13.092 -0.969 -9.855 1.00 97.25 97 LEU A C 1
ATOM 810 O O . LEU A 1 97 ? 14.052 -1.034 -10.622 1.00 97.25 97 LEU A O 1
ATOM 814 N N . TYR A 1 98 ? 12.593 -2.044 -9.244 1.00 97.00 98 TYR A N 1
ATOM 815 C CA . TYR A 1 98 ? 13.153 -3.387 -9.404 1.00 97.00 98 TYR A CA 1
ATOM 816 C C . TYR A 1 98 ? 13.041 -3.895 -10.845 1.0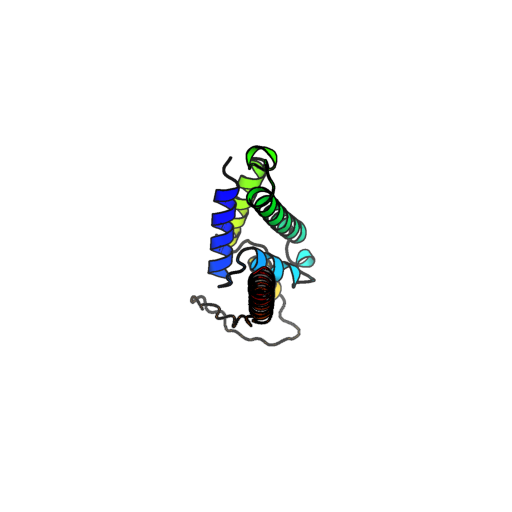0 97.00 98 TYR A C 1
ATOM 818 O O . TYR A 1 98 ? 13.982 -4.468 -11.401 1.00 97.00 98 TYR A O 1
ATOM 826 N N . LEU A 1 99 ? 11.894 -3.657 -11.488 1.00 94.94 99 LEU A N 1
ATOM 827 C CA . LEU A 1 99 ? 11.698 -3.998 -12.896 1.00 94.94 99 LEU A CA 1
ATOM 828 C C . LEU A 1 99 ? 12.646 -3.208 -13.807 1.00 94.94 99 LEU A C 1
ATOM 830 O O . LEU A 1 99 ? 13.126 -3.750 -14.801 1.00 94.94 99 LEU A O 1
ATOM 834 N N . LYS A 1 100 ? 12.926 -1.939 -13.484 1.00 94.69 100 LYS A N 1
ATOM 835 C CA . LYS A 1 100 ? 13.886 -1.108 -14.225 1.00 94.69 100 LYS A CA 1
ATOM 836 C C . LYS A 1 100 ? 15.320 -1.612 -14.044 1.00 94.69 100 LYS A C 1
ATOM 838 O O . LYS A 1 100 ? 16.004 -1.795 -15.045 1.00 94.69 100 LYS A O 1
ATOM 843 N N . SER A 1 101 ? 15.757 -1.902 -12.818 1.00 90.25 101 SER A N 1
ATOM 844 C CA . SER A 1 101 ? 17.119 -2.391 -12.551 1.00 90.25 101 SER A CA 1
ATOM 845 C C . SER A 1 101 ? 17.373 -3.781 -13.138 1.00 90.25 101 SER A C 1
ATOM 847 O O . SER A 1 101 ? 18.443 -4.040 -13.681 1.00 90.25 101 SER A O 1
ATOM 849 N N . SER A 1 102 ? 16.367 -4.658 -13.133 1.00 83.12 102 SER A N 1
ATOM 850 C CA . SER A 1 102 ? 16.492 -6.005 -13.704 1.00 83.12 102 SER A CA 1
ATOM 851 C C . SER A 1 102 ? 16.570 -6.014 -15.237 1.00 83.12 102 SER A C 1
ATOM 853 O O . SER A 1 102 ? 17.140 -6.939 -15.807 1.00 83.12 102 SER A O 1
ATOM 855 N N . LYS A 1 103 ? 16.055 -4.984 -15.923 1.00 77.75 103 LYS A N 1
ATOM 856 C CA . LYS A 1 103 ? 16.184 -4.841 -17.387 1.00 77.75 103 LYS A CA 1
ATOM 857 C C . LYS A 1 103 ? 17.578 -4.391 -17.836 1.00 77.75 103 LYS A C 1
ATOM 859 O O . LYS A 1 103 ? 17.926 -4.606 -18.991 1.00 77.75 103 LYS A O 1
ATOM 864 N N . VAL A 1 104 ? 18.366 -3.785 -16.946 1.00 63.00 104 VAL A N 1
ATOM 865 C CA . VAL A 1 104 ? 19.718 -3.279 -17.252 1.00 63.00 104 VAL A CA 1
ATOM 866 C C . VAL A 1 104 ? 20.777 -4.393 -17.218 1.00 63.00 104 VAL A C 1
ATOM 868 O O . VAL A 1 104 ? 21.869 -4.201 -17.740 1.00 63.00 104 VAL A O 1
ATOM 871 N N . ASN A 1 105 ? 20.439 -5.590 -16.717 1.00 52.16 105 ASN A N 1
ATOM 872 C CA . ASN A 1 105 ? 21.323 -6.760 -16.709 1.00 52.16 105 ASN A CA 1
ATOM 873 C C . ASN A 1 105 ? 20.899 -7.802 -17.766 1.00 52.16 105 ASN A C 1
ATOM 875 O O . ASN A 1 105 ? 20.250 -8.794 -17.422 1.00 52.16 105 ASN A O 1
ATOM 879 N N . PRO A 1 106 ? 21.247 -7.643 -19.055 1.00 49.09 106 PRO A N 1
ATOM 880 C CA . PRO A 1 106 ? 21.077 -8.716 -20.015 1.00 49.09 106 PRO A CA 1
ATOM 881 C C . PRO A 1 106 ? 22.234 -9.694 -19.839 1.00 49.09 106 PRO A C 1
ATOM 883 O O . PRO A 1 106 ? 23.281 -9.474 -20.421 1.00 49.09 106 PRO A O 1
ATOM 886 N N . LEU A 1 107 ? 22.063 -10.743 -19.029 1.00 47.56 107 LEU A N 1
ATOM 887 C CA . LEU A 1 107 ? 22.674 -12.066 -19.230 1.00 47.56 107 LEU A CA 1
ATOM 888 C C . LEU A 1 107 ? 22.166 -13.043 -18.151 1.00 47.56 107 LEU A C 1
ATOM 890 O O . LEU A 1 107 ? 22.394 -12.860 -16.962 1.00 47.56 107 LEU A O 1
ATOM 894 N N . THR A 1 108 ? 21.532 -14.119 -18.635 1.00 42.72 108 THR A N 1
ATOM 895 C CA . THR A 1 108 ? 21.121 -15.384 -17.975 1.00 42.72 108 THR A CA 1
ATOM 896 C C . THR A 1 108 ? 19.691 -15.525 -17.397 1.00 42.72 108 THR A C 1
ATOM 898 O O . THR A 1 108 ? 19.411 -15.261 -16.238 1.00 42.72 108 THR A O 1
ATOM 901 N N . LYS A 1 109 ? 18.805 -16.032 -18.283 1.00 46.00 109 LYS A N 1
ATOM 902 C CA . LYS A 1 109 ? 17.661 -16.973 -18.116 1.00 46.00 109 LYS A CA 1
ATOM 903 C C . LYS A 1 109 ? 16.821 -16.874 -16.825 1.00 46.00 109 LYS A C 1
ATOM 905 O O . LYS A 1 109 ? 17.219 -17.321 -15.761 1.00 46.00 109 LYS A O 1
ATOM 910 N N . THR A 1 110 ? 15.544 -16.501 -16.918 1.00 35.12 110 THR A N 1
ATOM 911 C CA . THR A 1 110 ? 14.488 -17.400 -17.429 1.00 35.12 110 THR A CA 1
ATOM 912 C C . THR A 1 110 ? 13.444 -16.632 -18.240 1.00 35.12 110 THR A C 1
ATOM 914 O O . THR A 1 110 ? 12.939 -15.594 -17.820 1.00 35.12 110 THR A O 1
ATOM 917 N N . GLN A 1 111 ? 13.124 -17.169 -19.418 1.00 49.28 111 GLN A N 1
ATOM 918 C CA . GLN A 1 111 ? 12.106 -16.672 -20.338 1.00 49.28 111 GLN A CA 1
ATOM 919 C C . GLN A 1 111 ? 10.746 -16.481 -19.650 1.00 49.28 111 GLN A C 1
ATOM 921 O O . GLN A 1 111 ? 10.078 -17.446 -19.289 1.00 49.28 111 GLN A O 1
ATOM 926 N N . LYS A 1 112 ? 10.295 -15.229 -19.602 1.00 38.03 112 LYS A N 1
ATOM 927 C CA . LYS A 1 112 ? 8.956 -14.842 -20.057 1.00 38.03 112 LYS A CA 1
ATOM 928 C C . LYS A 1 112 ? 9.105 -13.549 -20.847 1.00 38.03 112 LYS A C 1
ATOM 930 O O . LYS A 1 112 ? 9.068 -12.455 -20.293 1.00 38.03 112 LYS A O 1
ATOM 935 N N . GLU A 1 113 ? 9.306 -13.688 -22.153 1.00 36.81 113 GLU A N 1
ATOM 936 C CA . GLU A 1 113 ? 9.092 -12.579 -23.074 1.00 36.81 113 GLU A CA 1
ATOM 937 C C . GLU A 1 113 ? 7.617 -12.180 -23.011 1.00 36.81 113 GLU A C 1
ATOM 939 O O . GLU A 1 113 ? 6.735 -12.838 -23.559 1.00 36.81 113 GLU A O 1
ATOM 944 N N . SER A 1 114 ? 7.340 -11.071 -22.338 1.00 31.34 114 SER A N 1
ATOM 945 C CA . SER A 1 114 ? 6.216 -10.225 -22.699 1.00 31.34 114 SER A CA 1
ATOM 946 C C . SER A 1 114 ? 6.794 -8.907 -23.185 1.00 31.34 114 SER A C 1
ATOM 948 O O . SER A 1 114 ? 7.250 -8.093 -22.381 1.00 31.34 114 SER A O 1
ATOM 950 N N . ASN A 1 115 ? 6.786 -8.726 -24.506 1.00 29.83 115 ASN A N 1
ATOM 951 C CA . ASN A 1 115 ? 7.033 -7.458 -25.183 1.00 29.83 115 ASN A CA 1
ATOM 952 C C . ASN A 1 115 ? 6.288 -6.321 -24.464 1.00 29.83 115 ASN A C 1
ATOM 954 O O . ASN A 1 115 ? 5.059 -6.217 -24.543 1.00 29.83 115 ASN A O 1
ATOM 958 N N . TYR A 1 116 ? 7.041 -5.495 -23.735 1.00 32.59 116 TYR A N 1
ATOM 959 C CA . TYR A 1 116 ? 6.541 -4.325 -23.021 1.00 32.59 116 TYR A CA 1
ATOM 960 C C . TYR A 1 116 ? 6.640 -3.116 -23.956 1.00 32.59 116 TYR A C 1
ATOM 962 O O . TYR A 1 116 ? 7.542 -2.293 -23.851 1.00 32.59 116 TYR A O 1
ATOM 970 N N . SER A 1 117 ? 5.710 -3.048 -24.908 1.00 29.77 117 SER A N 1
ATOM 971 C CA . SER A 1 117 ? 5.310 -1.778 -25.519 1.00 29.77 117 SER A CA 1
ATOM 972 C C . SER A 1 117 ? 4.381 -1.051 -24.531 1.00 29.77 117 SER A C 1
ATOM 974 O O . SER A 1 117 ? 3.596 -1.732 -23.858 1.00 29.77 117 SER A O 1
ATOM 976 N N . PRO A 1 118 ? 4.446 0.286 -24.385 1.00 39.31 118 PRO A N 1
ATOM 977 C CA . PRO A 1 118 ? 3.612 1.032 -23.449 1.00 39.31 118 PRO A CA 1
ATOM 978 C C . PRO A 1 118 ? 2.175 1.132 -23.983 1.00 39.31 118 PRO A C 1
ATOM 980 O O . PRO A 1 118 ? 1.714 2.176 -24.429 1.00 39.31 118 PRO A O 1
ATOM 983 N N . GLN A 1 119 ? 1.439 0.027 -23.926 1.00 31.27 119 GLN A N 1
ATOM 984 C CA . GLN A 1 119 ? -0.011 -0.002 -24.065 1.00 31.27 119 GLN A CA 1
ATOM 985 C C . GLN A 1 119 ? -0.581 -0.820 -22.911 1.00 31.27 119 GLN A C 1
ATOM 987 O O . GLN A 1 119 ? -0.234 -1.988 -22.736 1.00 31.27 119 GLN A O 1
ATOM 992 N N . ARG A 1 120 ? -1.441 -0.170 -22.111 1.00 41.34 120 ARG A N 1
ATOM 993 C CA . ARG A 1 120 ? -2.237 -0.740 -21.011 1.00 41.34 120 ARG A CA 1
ATOM 994 C C . ARG A 1 120 ? -2.689 -2.170 -21.338 1.00 41.34 120 ARG A C 1
ATOM 996 O O . ARG A 1 120 ? -3.668 -2.360 -22.055 1.00 41.34 120 ARG A O 1
ATOM 1003 N N . LYS A 1 121 ? -2.024 -3.175 -20.768 1.00 28.70 121 LYS A N 1
ATOM 1004 C CA . LYS A 1 121 ? -2.528 -4.550 -20.724 1.00 28.70 121 LYS A CA 1
ATOM 1005 C C . LYS A 1 121 ? -3.108 -4.784 -19.339 1.00 28.70 121 LYS A C 1
ATOM 1007 O O . LYS A 1 121 ? -2.380 -4.777 -18.353 1.00 28.70 121 LYS A O 1
ATOM 1012 N N . LYS A 1 122 ? -4.430 -4.963 -19.282 1.00 33.09 122 LYS A N 1
ATOM 1013 C CA . LYS A 1 122 ? -5.128 -5.474 -18.100 1.00 33.09 122 LYS A CA 1
ATOM 1014 C C . LYS A 1 122 ? -4.487 -6.811 -17.740 1.00 33.09 122 LYS A C 1
ATOM 1016 O O . LYS A 1 122 ? -4.537 -7.756 -18.527 1.00 33.09 122 LYS A O 1
ATOM 1021 N N . ILE A 1 123 ? -3.843 -6.858 -16.583 1.00 33.84 123 ILE A N 1
ATOM 1022 C CA . ILE A 1 123 ? -3.240 -8.069 -16.050 1.00 33.84 123 ILE A CA 1
ATOM 1023 C C . ILE A 1 123 ? -4.394 -8.993 -15.657 1.00 33.84 123 ILE A C 1
ATOM 1025 O O . ILE A 1 123 ? -5.017 -8.828 -14.615 1.00 33.84 123 ILE A O 1
ATOM 1029 N N . HIS A 1 124 ? -4.738 -9.954 -16.512 1.00 31.98 124 HIS A N 1
ATOM 1030 C CA . HIS A 1 124 ? -5.671 -11.009 -16.136 1.00 31.98 124 HIS A CA 1
ATOM 1031 C C . HIS A 1 124 ? -4.882 -12.094 -15.396 1.00 31.98 124 HIS A C 1
ATOM 1033 O O . HIS A 1 124 ? -4.505 -13.120 -15.961 1.00 31.98 124 HIS A O 1
ATOM 1039 N N . HIS A 1 125 ? -4.596 -11.857 -14.114 1.00 36.59 125 HIS A N 1
ATOM 1040 C CA . HIS A 1 125 ? -4.228 -12.951 -13.229 1.00 36.59 125 HIS A CA 1
ATOM 1041 C C . HIS A 1 125 ? -5.485 -13.783 -12.980 1.00 36.59 125 HIS A C 1
ATOM 1043 O O . HIS A 1 125 ? -6.467 -13.324 -12.402 1.00 36.59 125 HIS A O 1
ATOM 1049 N N . LYS A 1 126 ? -5.477 -15.026 -13.471 1.00 31.52 126 LYS A N 1
ATOM 1050 C CA . LYS A 1 126 ? -6.438 -16.043 -13.045 1.00 31.52 126 LYS A CA 1
ATOM 1051 C C . LYS A 1 126 ? -6.138 -16.355 -11.581 1.00 31.52 126 LYS A C 1
ATOM 1053 O O . LYS A 1 126 ? -5.280 -17.183 -11.278 1.00 31.52 126 LYS A O 1
ATOM 1058 N N . THR A 1 127 ? -6.830 -15.678 -10.675 1.00 37.53 127 THR A N 1
ATOM 1059 C CA . THR A 1 127 ? -6.817 -16.022 -9.257 1.00 37.53 127 THR A CA 1
ATOM 1060 C C . THR A 1 127 ? -7.496 -17.373 -9.100 1.00 37.53 127 THR A C 1
ATOM 1062 O O . THR A 1 127 ? -8.676 -17.546 -9.414 1.00 37.53 127 THR A O 1
ATOM 1065 N N . LYS A 1 128 ? -6.738 -18.369 -8.640 1.00 35.94 128 LYS A N 1
ATOM 1066 C CA . LYS A 1 128 ? -7.299 -19.649 -8.221 1.00 35.94 128 LYS A CA 1
ATOM 1067 C C . LYS A 1 128 ? -8.059 -19.386 -6.920 1.00 35.94 128 LYS A C 1
ATOM 1069 O O . LYS A 1 128 ? -7.463 -19.270 -5.856 1.00 35.94 128 LYS A O 1
ATOM 1074 N N . ARG A 1 129 ? -9.375 -19.216 -7.037 1.00 41.94 129 ARG A N 1
ATOM 1075 C CA . ARG A 1 129 ? -10.313 -19.081 -5.919 1.00 41.94 129 ARG A CA 1
ATOM 1076 C C . ARG A 1 129 ? -10.240 -20.375 -5.101 1.00 41.94 129 ARG A C 1
ATOM 1078 O O . ARG A 1 129 ? -10.666 -21.422 -5.585 1.00 41.94 129 ARG A O 1
ATOM 1085 N N . SER A 1 130 ? -9.663 -20.345 -3.902 1.00 40.38 130 SER A N 1
ATOM 1086 C CA . SER A 1 130 ? -9.723 -21.484 -2.981 1.00 40.38 130 SER A CA 1
ATOM 1087 C C . SER A 1 130 ? -11.131 -21.558 -2.385 1.00 40.38 130 SER A C 1
ATOM 1089 O O . SER A 1 130 ? -11.419 -21.032 -1.315 1.00 40.38 130 SER A O 1
ATOM 1091 N N . ALA A 1 131 ? -12.035 -22.230 -3.097 1.00 48.38 131 ALA A N 1
ATOM 1092 C CA . ALA A 1 131 ? -13.422 -22.481 -2.691 1.00 48.38 131 ALA A CA 1
ATOM 1093 C C . ALA A 1 131 ? -13.567 -23.446 -1.490 1.00 48.38 131 ALA A C 1
ATOM 1095 O O . ALA A 1 131 ? -14.663 -23.912 -1.196 1.00 48.38 131 ALA A O 1
ATOM 1096 N N . ASN A 1 132 ? -12.479 -23.746 -0.777 1.00 48.28 132 ASN A N 1
ATOM 1097 C CA . ASN A 1 132 ? -12.464 -24.785 0.251 1.00 48.28 132 ASN A CA 1
ATOM 1098 C C . ASN A 1 132 ? -12.821 -24.259 1.649 1.00 48.28 132 ASN A C 1
ATOM 1100 O O . ASN A 1 132 ? -13.067 -25.061 2.541 1.00 48.28 132 ASN A O 1
ATOM 1104 N N . PHE A 1 133 ? -12.880 -22.937 1.854 1.00 51.06 133 PHE A N 1
ATOM 1105 C CA . PHE A 1 133 ? -13.260 -22.371 3.154 1.00 51.06 133 PHE A CA 1
ATOM 1106 C C . PHE A 1 133 ? -14.779 -22.176 3.271 1.00 51.06 133 PHE A C 1
ATOM 1108 O O . PHE A 1 133 ? -15.356 -22.514 4.295 1.00 51.06 133 PHE A O 1
ATOM 1115 N N . THR A 1 134 ? -15.467 -21.741 2.209 1.00 58.72 134 THR A N 1
ATOM 1116 C CA . THR A 1 134 ? -16.919 -21.472 2.237 1.00 58.72 134 THR A CA 1
ATOM 1117 C C . THR A 1 134 ? -17.782 -22.720 2.427 1.00 58.72 134 THR A C 1
ATOM 1119 O O . THR A 1 134 ? -18.788 -22.646 3.127 1.00 58.72 134 THR A O 1
ATOM 1122 N N . LEU A 1 135 ? -17.400 -23.875 1.867 1.00 60.91 135 LEU A N 1
ATOM 1123 C CA . LEU A 1 135 ? -18.185 -25.108 2.029 1.00 60.91 135 LEU A CA 1
ATOM 1124 C C . LEU A 1 135 ? -18.164 -25.618 3.482 1.00 60.91 135 LEU A C 1
ATOM 1126 O O . LEU A 1 135 ? -19.170 -26.124 3.971 1.00 60.91 135 LEU A O 1
ATOM 1130 N N . PHE A 1 136 ? -17.041 -25.433 4.187 1.00 68.38 136 PHE A N 1
ATOM 1131 C CA . PHE A 1 136 ? -16.889 -25.852 5.582 1.00 68.38 136 PHE A CA 1
ATOM 1132 C C . PHE A 1 136 ? -17.844 -25.093 6.520 1.00 68.38 136 PHE A C 1
ATOM 1134 O O . PHE A 1 136 ? -18.506 -25.720 7.345 1.00 68.38 136 PHE A O 1
ATOM 1141 N N . PHE A 1 137 ? -18.007 -23.772 6.345 1.00 74.56 137 PHE A N 1
ATOM 1142 C CA . PHE A 1 137 ? -18.971 -22.993 7.143 1.00 74.56 137 PHE A CA 1
ATOM 1143 C C . PHE A 1 137 ? -20.421 -23.364 6.848 1.00 74.56 137 PHE A C 1
ATOM 1145 O O . PHE A 1 137 ? -21.227 -23.413 7.772 1.00 74.56 137 PHE A O 1
ATOM 1152 N N . ILE A 1 138 ? -20.756 -23.664 5.590 1.00 82.69 138 ILE A N 1
ATOM 1153 C CA . ILE A 1 138 ? -22.118 -24.077 5.225 1.00 82.69 138 ILE A CA 1
ATOM 1154 C C . ILE A 1 138 ? -22.466 -25.408 5.908 1.00 82.69 138 ILE A C 1
ATOM 1156 O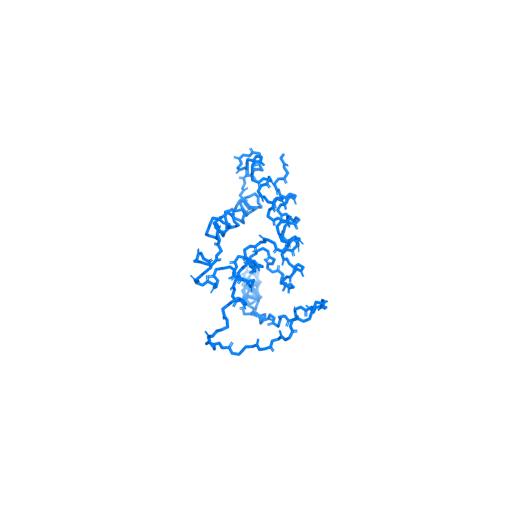 O . ILE A 1 138 ? -23.533 -25.521 6.506 1.00 82.69 138 ILE A O 1
ATOM 1160 N N . ILE A 1 139 ? -21.555 -26.388 5.889 1.00 84.69 139 ILE A N 1
ATOM 1161 C CA . ILE A 1 139 ? -21.765 -27.688 6.548 1.00 84.69 139 ILE A CA 1
ATOM 1162 C C . ILE A 1 139 ? -21.894 -27.521 8.071 1.00 84.69 139 ILE A C 1
ATOM 1164 O O . ILE A 1 139 ? -22.785 -28.115 8.677 1.00 84.69 139 ILE A O 1
ATOM 1168 N N . LEU A 1 140 ? -21.055 -26.678 8.686 1.00 88.44 140 LEU A N 1
ATOM 1169 C CA . LEU A 1 140 ? -21.104 -26.413 10.126 1.00 88.44 140 LEU A CA 1
ATOM 1170 C C . LEU A 1 140 ? -22.440 -25.777 10.551 1.00 88.44 140 LEU A C 1
ATOM 1172 O O . LEU A 1 140 ? -23.036 -26.206 11.537 1.00 88.44 140 LEU A O 1
ATOM 1176 N N . ILE A 1 141 ? -22.939 -24.797 9.789 1.00 90.88 141 ILE A N 1
ATOM 1177 C CA . ILE A 1 141 ? -24.220 -24.125 10.064 1.00 90.88 141 ILE A CA 1
ATOM 1178 C C . ILE A 1 141 ? -25.392 -25.110 9.962 1.00 90.88 141 ILE A C 1
ATOM 1180 O O . ILE A 1 141 ? -26.262 -25.115 10.833 1.00 90.88 141 ILE A O 1
ATOM 1184 N N . VAL A 1 142 ? -25.406 -25.974 8.940 1.00 92.00 142 VAL A N 1
ATOM 1185 C CA . VAL A 1 142 ? -26.467 -26.981 8.763 1.00 92.00 142 VAL A CA 1
ATOM 1186 C C . VAL A 1 142 ? -26.483 -27.981 9.924 1.00 92.00 142 VAL A C 1
ATOM 1188 O O . VAL A 1 142 ? -27.556 -28.286 10.441 1.00 92.00 142 VAL A O 1
ATOM 1191 N N . LEU A 1 143 ? -25.316 -28.445 10.388 1.00 92.94 143 LEU A N 1
ATOM 1192 C CA . LEU A 1 143 ? -25.226 -29.360 11.534 1.00 92.94 143 LEU A CA 1
ATOM 1193 C C . LEU A 1 143 ? -25.770 -28.738 12.826 1.00 92.94 143 LEU A C 1
ATOM 1195 O O . LEU A 1 143 ? -26.536 -29.385 13.540 1.00 92.94 143 LEU A O 1
ATOM 1199 N N . ILE A 1 144 ? -25.425 -27.477 13.105 1.00 92.75 144 ILE A N 1
ATOM 1200 C CA . ILE A 1 144 ? -25.935 -26.754 14.280 1.00 92.75 144 ILE A CA 1
ATOM 1201 C C . ILE A 1 144 ? -27.461 -26.621 14.205 1.00 92.75 144 ILE A C 1
ATOM 1203 O O . ILE A 1 144 ? -28.152 -26.855 15.196 1.00 92.75 144 ILE A O 1
ATOM 1207 N N . PHE A 1 145 ? -28.003 -26.300 13.028 1.00 92.62 145 PHE A N 1
ATOM 1208 C CA . PHE A 1 145 ? -29.443 -26.126 12.845 1.00 92.62 145 PHE A CA 1
ATOM 1209 C C . PHE A 1 145 ? -30.231 -27.431 13.055 1.00 92.62 145 PHE A C 1
ATOM 1211 O O . PHE A 1 145 ? -31.274 -27.423 13.705 1.00 92.62 145 PHE A O 1
ATOM 1218 N N . VAL A 1 146 ? -29.711 -28.567 12.575 1.00 92.19 146 VAL A N 1
ATOM 1219 C CA . VAL A 1 146 ? -30.326 -29.891 12.792 1.00 92.19 146 VAL A CA 1
ATOM 1220 C C . VAL A 1 146 ? -30.332 -30.268 14.275 1.00 92.19 146 VAL A C 1
ATOM 1222 O O . VAL A 1 146 ? -31.348 -30.753 14.774 1.00 92.19 146 VAL A O 1
ATOM 1225 N N . LEU A 1 147 ? -29.233 -30.010 14.993 1.00 90.38 147 LEU A N 1
ATOM 1226 C CA . LEU A 1 147 ? -29.155 -30.273 16.433 1.00 90.38 147 LEU A CA 1
ATOM 1227 C C . LEU A 1 147 ? -30.180 -29.445 17.218 1.00 90.38 147 LEU A C 1
ATOM 1229 O O . LEU A 1 147 ? -30.857 -29.996 18.081 1.00 90.38 147 LEU A O 1
ATOM 1233 N N . LEU A 1 148 ? -30.355 -28.164 16.874 1.00 89.81 148 LEU A N 1
ATOM 1234 C CA . LEU A 1 148 ? -31.352 -27.293 17.507 1.00 89.81 148 LEU A CA 1
ATOM 1235 C C . LEU A 1 148 ? -32.793 -27.776 17.280 1.00 89.81 148 LEU A C 1
ATOM 1237 O O . LEU A 1 148 ? -33.609 -27.741 18.202 1.00 89.81 148 LEU A O 1
ATOM 1241 N N . ILE A 1 149 ? -33.114 -28.255 16.073 1.00 88.75 149 ILE A N 1
ATOM 1242 C CA . ILE A 1 149 ? -34.441 -28.818 15.776 1.00 88.75 149 ILE A CA 1
ATOM 1243 C C . ILE A 1 149 ? -34.667 -30.103 16.573 1.00 88.75 149 ILE A C 1
ATOM 1245 O O . ILE A 1 149 ? -35.737 -30.279 17.151 1.00 88.75 149 ILE A O 1
ATOM 1249 N N . ALA A 1 150 ? -33.670 -30.988 16.639 1.00 86.88 150 ALA A N 1
ATOM 1250 C CA . ALA A 1 150 ? -33.781 -32.220 17.410 1.00 86.88 150 ALA A CA 1
ATOM 1251 C C . ALA A 1 150 ? -34.032 -31.918 18.894 1.00 86.88 150 ALA A C 1
ATOM 1253 O O . ALA A 1 150 ? -34.984 -32.446 19.463 1.00 86.88 150 ALA A O 1
ATOM 1254 N N . THR A 1 151 ? -33.260 -31.016 19.512 1.00 84.00 151 THR A N 1
ATOM 1255 C CA . THR A 1 151 ? -33.475 -30.655 20.923 1.00 84.00 151 THR A CA 1
ATOM 1256 C C . THR A 1 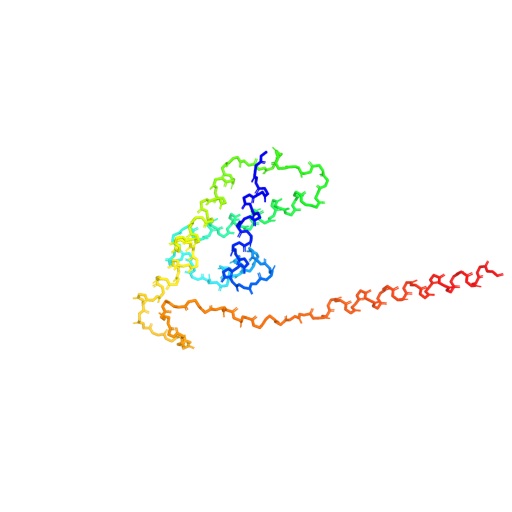151 ? -34.848 -30.031 21.159 1.00 84.00 151 THR A C 1
ATOM 1258 O O . THR A 1 151 ? -35.475 -30.329 22.169 1.00 84.00 151 THR A O 1
ATOM 1261 N N . PHE A 1 152 ? -35.353 -29.226 20.219 1.00 85.00 152 PHE A N 1
ATOM 1262 C CA . PHE A 1 152 ? -36.696 -28.647 20.302 1.00 85.00 152 PHE A CA 1
ATOM 1263 C C . PHE A 1 152 ? -37.810 -29.704 20.188 1.00 85.00 152 PHE A C 1
ATOM 1265 O O . PHE A 1 152 ? -38.817 -29.609 20.884 1.00 85.00 152 PHE A O 1
ATOM 1272 N N . LEU A 1 153 ? -37.628 -30.730 19.350 1.00 79.94 153 LEU A N 1
ATOM 1273 C CA . LEU A 1 153 ? -38.586 -31.832 19.202 1.00 79.94 153 LEU A CA 1
ATOM 1274 C C . LEU A 1 153 ? -38.572 -32.806 20.387 1.00 79.94 153 LEU A C 1
ATOM 1276 O O . LEU A 1 153 ? -39.611 -33.373 20.694 1.00 79.94 153 LEU A O 1
ATOM 1280 N N . PHE A 1 154 ? -37.429 -32.990 21.056 1.00 76.19 154 PHE A N 1
ATOM 1281 C CA . PHE A 1 154 ? -37.315 -33.836 22.253 1.00 76.19 154 PHE A CA 1
ATOM 1282 C C . PHE A 1 154 ? -37.772 -33.144 23.548 1.00 76.19 154 PHE A C 1
ATOM 1284 O O . PHE A 1 154 ? -37.981 -33.819 24.553 1.00 76.19 154 PHE A O 1
ATOM 1291 N N . GLN A 1 155 ? -37.911 -31.815 23.548 1.00 66.69 155 GLN A N 1
ATOM 1292 C CA . GLN A 1 155 ? -38.418 -31.040 24.690 1.00 66.69 155 GLN A CA 1
ATOM 1293 C C . GLN A 1 155 ? -39.942 -30.823 24.664 1.00 66.69 155 GLN A C 1
ATOM 1295 O O . GLN A 1 155 ? -40.466 -30.121 25.531 1.00 66.69 155 GLN A O 1
ATOM 1300 N N . LYS A 1 156 ? -40.651 -31.413 23.696 1.00 53.94 156 LYS A N 1
ATOM 1301 C CA . LYS A 1 156 ? -42.111 -31.378 23.569 1.00 53.94 156 LYS A CA 1
ATOM 1302 C C . LYS A 1 156 ? -42.695 -32.771 23.769 1.00 53.94 156 LYS A C 1
ATOM 1304 O O . LYS A 1 156 ? -43.783 -32.843 24.379 1.00 53.94 156 LYS A O 1
#